Protein AF-A0A352Z160-F1 (afdb_monomer_lite)

pLDDT: mean 92.6, std 8.87, range [41.53, 98.62]

Foldseek 3Di:
DPLPAAFEEEEAEDDPVPVVSLVVVLVVLVVLVPDDPSHRHQYEYAHAPVCVVSVVPRDDDRYDYDDDDADDPVVQLVVCVVVVHRSRCPCVLVVDPHQEYPADQAQSHADDHNYAHEHEDEAPVCVVCVVVDDPVVNVVVVVRVVRCQVHHQAYHYPDPVRVVVCVVPHDHDPSHD

Secondary structure (DSSP, 8-state):
------EEEEEE---TT-HHHHHHHHHHHHHHTTS-TTTPPEEEEEE-GGGHHHHTT---TTEEEEE--PPPHHHHHHHHHHHSS-TTTHHHHHHS--SEEE-----SS----SSEEEEEE---HHHH-GGGS-HHHHHHHHHHHHHHHHH-SEEEESSHHHHHHHHHHS---GGG-

Structure (mmCIF, N/CA/C/O backbone):
data_AF-A0A352Z160-F1
#
_entry.id   AF-A0A352Z160-F1
#
loop_
_atom_site.group_PDB
_atom_site.id
_atom_site.type_symbol
_atom_site.label_atom_id
_atom_site.label_alt_id
_atom_site.label_comp_id
_atom_site.label_asym_id
_atom_site.label_entity_id
_atom_site.label_seq_id
_atom_site.pdbx_PDB_ins_code
_atom_site.Cartn_x
_atom_site.Cartn_y
_atom_site.Cartn_z
_atom_site.occupancy
_atom_site.B_iso_or_equiv
_atom_site.auth_seq_id
_atom_site.auth_comp_id
_atom_site.auth_asym_id
_atom_site.auth_atom_id
_atom_site.pdbx_PDB_model_num
ATOM 1 N N . MET A 1 1 ? -25.575 3.003 20.303 1.00 41.53 1 MET A N 1
ATOM 2 C CA . MET A 1 1 ? -24.963 1.662 20.280 1.00 41.53 1 MET A CA 1
ATOM 3 C C . MET A 1 1 ? -23.610 1.843 19.632 1.00 41.53 1 MET A C 1
ATOM 5 O O . MET A 1 1 ? -23.590 2.302 18.499 1.00 41.53 1 MET A O 1
ATOM 9 N N . ASP A 1 2 ? -22.518 1.595 20.355 1.00 49.34 2 ASP A N 1
ATOM 10 C CA . ASP A 1 2 ? -21.190 1.516 19.737 1.00 49.34 2 ASP A CA 1
ATOM 11 C C . ASP A 1 2 ? -21.197 0.289 18.825 1.00 49.34 2 ASP A C 1
ATOM 13 O O . ASP A 1 2 ? -21.067 -0.850 19.272 1.00 49.34 2 ASP A O 1
ATOM 17 N N . THR A 1 3 ? -21.464 0.502 17.541 1.00 60.06 3 THR A N 1
ATOM 18 C CA . THR A 1 3 ? -21.206 -0.509 16.521 1.00 60.06 3 THR A CA 1
ATOM 19 C C . THR A 1 3 ? -19.697 -0.688 16.472 1.00 60.06 3 THR A C 1
ATOM 21 O O . THR A 1 3 ? -18.994 0.252 16.108 1.00 60.06 3 THR A O 1
ATOM 24 N N . ASN A 1 4 ? -19.192 -1.857 16.871 1.00 81.50 4 ASN A N 1
ATOM 25 C CA . ASN A 1 4 ? -17.771 -2.197 16.790 1.00 81.50 4 ASN A CA 1
ATOM 26 C C . ASN A 1 4 ? -17.374 -2.375 15.310 1.00 81.50 4 ASN A C 1
ATOM 28 O O . ASN A 1 4 ? -17.285 -3.495 14.811 1.00 81.50 4 ASN A O 1
ATOM 32 N N . ARG A 1 5 ? -17.257 -1.255 14.587 1.00 91.62 5 ARG A N 1
ATOM 33 C CA . ARG A 1 5 ? -16.947 -1.189 13.155 1.00 91.62 5 ARG A CA 1
ATOM 34 C C . ARG A 1 5 ? -15.493 -1.563 12.919 1.00 91.62 5 ARG A C 1
ATOM 36 O O . ARG A 1 5 ? -14.618 -1.179 13.690 1.00 91.62 5 ARG A O 1
ATOM 43 N N . LEU A 1 6 ? -15.238 -2.243 11.804 1.00 95.75 6 LEU A N 1
ATOM 44 C CA . LEU A 1 6 ? -13.881 -2.498 11.335 1.00 95.75 6 LEU A CA 1
ATOM 45 C C . LEU A 1 6 ? -13.157 -1.164 11.086 1.00 95.75 6 LEU A C 1
ATOM 47 O O . LEU A 1 6 ? -13.639 -0.337 10.312 1.00 95.75 6 LEU A O 1
ATOM 51 N N . LYS A 1 7 ? -11.978 -0.982 11.681 1.00 97.50 7 LYS A N 1
ATOM 52 C CA . LYS A 1 7 ? -11.107 0.184 11.490 1.00 97.50 7 LYS A CA 1
ATOM 53 C C . LYS A 1 7 ? -10.030 -0.124 10.462 1.00 97.50 7 LYS A C 1
ATOM 55 O O . LYS A 1 7 ? -9.062 -0.840 10.733 1.00 97.50 7 LYS A O 1
ATOM 60 N N . LEU A 1 8 ? -10.194 0.434 9.269 1.00 98.06 8 LEU A N 1
ATOM 61 C CA . LEU A 1 8 ? -9.328 0.212 8.121 1.00 98.06 8 LEU A CA 1
ATOM 62 C C . LEU A 1 8 ? -8.410 1.416 7.883 1.00 98.06 8 LEU A C 1
ATOM 64 O O . LEU A 1 8 ? -8.846 2.500 7.498 1.00 98.06 8 LEU A O 1
ATOM 68 N N . GLY A 1 9 ? -7.107 1.204 8.040 1.00 98.38 9 GLY A N 1
ATOM 69 C CA . GLY A 1 9 ? -6.098 2.138 7.561 1.00 98.38 9 GLY A CA 1
ATOM 70 C C . GLY A 1 9 ? -5.861 1.951 6.067 1.00 98.38 9 GLY A C 1
ATOM 71 O O . GLY A 1 9 ? -5.590 0.832 5.620 1.00 98.38 9 GLY A O 1
ATOM 72 N N . ILE A 1 10 ? -5.901 3.040 5.298 1.00 98.44 10 ILE A N 1
ATOM 73 C CA . ILE A 1 10 ? -5.567 3.029 3.875 1.00 98.44 10 ILE A CA 1
ATOM 74 C C . ILE A 1 10 ? -4.290 3.824 3.607 1.00 98.44 10 ILE A C 1
ATOM 76 O O . ILE A 1 10 ? -4.232 5.019 3.881 1.00 98.44 10 ILE A O 1
ATOM 80 N N . ILE A 1 11 ? -3.265 3.181 3.041 1.00 98.12 11 ILE A N 1
ATOM 81 C CA . ILE A 1 11 ? -2.033 3.857 2.613 1.00 98.12 11 ILE A CA 1
ATOM 82 C C . ILE A 1 11 ? -2.221 4.402 1.201 1.00 98.12 11 ILE A C 1
ATOM 84 O O . ILE A 1 11 ? -2.373 3.663 0.230 1.00 98.12 11 ILE A O 1
ATOM 88 N N . PHE A 1 12 ? -2.131 5.719 1.077 1.00 97.50 12 PHE A N 1
ATOM 89 C CA . PHE A 1 12 ? -2.230 6.443 -0.176 1.00 97.50 12 PHE A CA 1
ATOM 90 C C . PHE A 1 12 ? -0.899 7.127 -0.493 1.00 97.50 12 PHE A C 1
ATOM 92 O O . PHE A 1 12 ? -0.756 8.347 -0.440 1.00 97.50 12 PHE A O 1
ATOM 99 N N . ASN A 1 13 ? 0.102 6.298 -0.807 1.00 95.69 13 ASN A N 1
ATOM 100 C CA . ASN A 1 13 ? 1.475 6.707 -1.123 1.00 95.69 13 ASN A CA 1
ATOM 101 C C . ASN A 1 13 ? 1.897 6.245 -2.529 1.00 95.69 13 ASN A C 1
ATOM 103 O O . ASN A 1 13 ? 2.832 5.461 -2.711 1.00 95.69 13 ASN A O 1
ATOM 107 N N . PHE A 1 14 ? 1.187 6.727 -3.545 1.00 93.50 14 PHE A N 1
ATOM 108 C CA . PHE A 1 14 ? 1.469 6.419 -4.948 1.00 93.50 14 PHE A CA 1
ATOM 109 C C . PHE A 1 14 ? 2.264 7.532 -5.628 1.00 93.50 14 PHE A C 1
ATOM 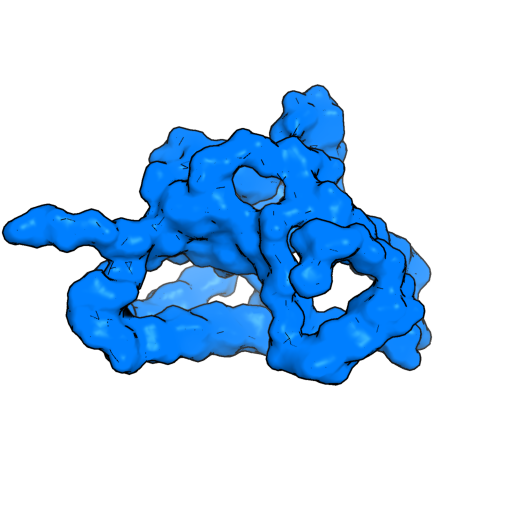111 O O . PHE A 1 14 ? 2.233 8.691 -5.222 1.00 93.50 14 PHE A O 1
ATOM 118 N N . ASN A 1 15 ? 2.990 7.204 -6.698 1.00 90.38 15 ASN A N 1
ATOM 119 C CA . ASN A 1 15 ? 3.522 8.246 -7.575 1.00 90.38 15 ASN A CA 1
ATOM 120 C C . ASN A 1 15 ? 2.334 8.937 -8.283 1.00 90.38 15 ASN A C 1
ATOM 122 O O . ASN A 1 15 ? 1.519 8.210 -8.851 1.00 90.38 15 ASN A O 1
ATOM 126 N N . PRO A 1 16 ? 2.226 10.281 -8.322 1.00 89.44 16 PRO A N 1
ATOM 127 C CA . PRO A 1 16 ? 1.068 10.959 -8.901 1.00 89.44 16 PRO A CA 1
ATOM 128 C C . PRO A 1 16 ? 0.932 10.744 -10.410 1.00 89.44 16 PRO A C 1
ATOM 130 O O . PRO A 1 16 ? -0.151 10.906 -10.959 1.00 89.44 16 PRO A O 1
ATOM 133 N N . SER A 1 17 ? 2.021 10.360 -11.085 1.00 91.69 17 SER A N 1
ATOM 134 C CA . SER A 1 17 ? 1.990 9.957 -12.496 1.00 91.69 17 SER A CA 1
ATOM 135 C C . SER A 1 17 ? 1.417 8.552 -12.708 1.00 91.69 17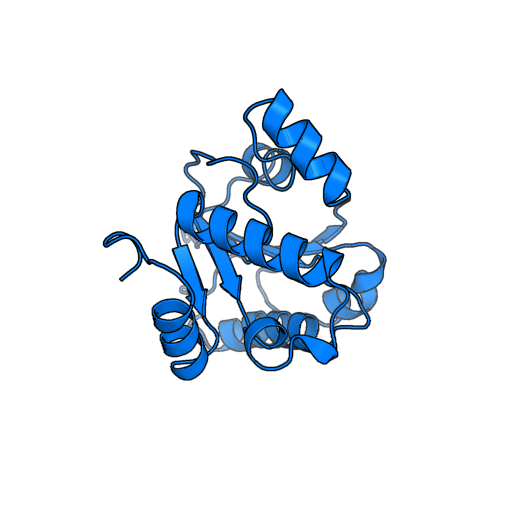 SER A C 1
ATOM 137 O O . SER A 1 17 ? 0.977 8.225 -13.809 1.00 91.69 17 SER A O 1
ATOM 139 N N . TRP A 1 18 ? 1.379 7.711 -11.668 1.00 92.12 18 TRP A N 1
ATOM 140 C CA . TRP A 1 18 ? 0.779 6.383 -11.739 1.00 92.12 18 TRP A CA 1
ATOM 141 C C . TRP A 1 18 ? -0.701 6.430 -11.346 1.00 92.12 18 TRP A C 1
ATOM 143 O O . TRP A 1 18 ? -1.107 6.019 -10.258 1.00 92.12 18 TRP A O 1
ATOM 153 N N . MET A 1 19 ? -1.523 6.910 -12.282 1.00 94.25 19 MET A N 1
ATOM 154 C CA . MET A 1 19 ? -2.971 7.054 -12.094 1.00 94.25 19 MET A CA 1
ATOM 155 C C . MET A 1 19 ? -3.691 5.736 -11.790 1.00 94.25 19 MET A C 1
ATOM 157 O O . MET A 1 19 ? -4.717 5.758 -11.121 1.00 94.25 19 MET A O 1
ATOM 161 N N . GLY A 1 20 ? -3.153 4.590 -12.222 1.00 92.88 20 GLY A N 1
ATOM 162 C CA . GLY A 1 20 ? -3.752 3.279 -11.951 1.00 92.88 20 GLY A CA 1
ATOM 163 C C . GLY A 1 20 ? -3.893 2.981 -10.454 1.00 92.88 20 GLY A C 1
ATOM 164 O O . GLY A 1 20 ? -4.966 2.580 -10.014 1.00 92.88 20 GLY A O 1
ATOM 165 N N . GLY A 1 21 ? -2.848 3.242 -9.659 1.00 93.81 21 GLY A N 1
ATOM 166 C CA . GLY A 1 21 ? -2.900 3.071 -8.201 1.00 93.81 21 GLY A CA 1
ATOM 167 C C . GLY A 1 21 ? -3.837 4.071 -7.522 1.00 93.81 21 GLY A C 1
ATOM 168 O O . GLY A 1 21 ? -4.586 3.709 -6.617 1.00 93.81 21 GLY A O 1
ATOM 169 N N . ILE A 1 22 ? -3.854 5.313 -8.015 1.00 96.44 22 ILE A N 1
ATOM 170 C CA . ILE A 1 22 ? -4.739 6.370 -7.511 1.00 96.44 22 ILE A CA 1
ATOM 171 C C . ILE A 1 22 ? -6.206 5.991 -7.710 1.00 96.44 22 ILE A C 1
ATOM 173 O O . ILE A 1 22 ? -6.973 5.946 -6.751 1.00 96.44 22 ILE A O 1
ATOM 177 N N . ILE A 1 23 ? -6.584 5.677 -8.949 1.00 96.06 23 ILE A N 1
ATOM 178 C CA . ILE A 1 23 ? -7.958 5.328 -9.319 1.00 96.06 23 ILE A CA 1
ATOM 179 C C . ILE A 1 23 ? -8.406 4.063 -8.586 1.00 96.06 23 ILE A C 1
ATOM 181 O O . ILE A 1 23 ? -9.553 3.992 -8.153 1.00 96.06 23 ILE A O 1
ATOM 185 N N . TYR A 1 24 ? -7.505 3.094 -8.399 1.00 95.88 24 TYR A N 1
ATOM 186 C CA . TYR A 1 24 ? -7.799 1.881 -7.645 1.00 95.88 24 TYR A CA 1
ATOM 187 C C . TYR A 1 24 ? -8.267 2.186 -6.215 1.00 95.88 24 TYR A C 1
ATOM 189 O O . TYR A 1 24 ? -9.331 1.716 -5.820 1.00 95.88 24 TYR A O 1
ATOM 197 N N . ILE A 1 25 ? -7.536 3.017 -5.463 1.00 97.00 25 ILE A N 1
ATOM 198 C CA . ILE A 1 25 ? -7.929 3.379 -4.091 1.00 97.00 25 ILE A CA 1
ATOM 199 C C . ILE A 1 25 ? -9.215 4.206 -4.062 1.00 97.00 25 ILE A C 1
ATOM 201 O O . ILE A 1 25 ? -10.088 3.940 -3.237 1.00 97.00 25 ILE A O 1
ATOM 205 N N . LEU A 1 26 ? -9.374 5.166 -4.976 1.00 97.31 26 LEU A N 1
ATOM 206 C CA . LEU A 1 26 ? -10.603 5.963 -5.046 1.00 97.31 26 LEU A CA 1
ATOM 207 C C . LEU A 1 26 ? -11.830 5.078 -5.309 1.00 97.31 26 LEU A C 1
ATOM 209 O O . LEU A 1 26 ? -12.858 5.234 -4.652 1.00 97.31 26 LEU A O 1
ATOM 213 N N . ASN A 1 27 ? -11.720 4.124 -6.234 1.00 96.88 27 ASN A N 1
ATOM 214 C CA . ASN A 1 27 ? -12.805 3.200 -6.550 1.00 96.88 27 ASN A CA 1
ATOM 215 C C . ASN A 1 27 ? -13.042 2.173 -5.442 1.00 96.88 27 ASN A C 1
ATOM 217 O O . ASN A 1 27 ? -14.195 1.827 -5.195 1.00 96.88 27 ASN A O 1
ATOM 221 N N . LEU A 1 28 ? -11.993 1.720 -4.751 1.00 96.50 28 LEU A N 1
ATOM 222 C CA . LEU A 1 28 ? -12.123 0.854 -3.581 1.00 96.50 28 LEU A CA 1
ATOM 223 C C . LEU A 1 28 ? -12.996 1.526 -2.520 1.00 96.50 28 LEU A C 1
ATOM 225 O O . LEU A 1 28 ? -14.014 0.965 -2.131 1.00 96.50 28 LEU A O 1
ATOM 229 N N . ILE A 1 29 ? -12.647 2.750 -2.117 1.00 97.50 29 ILE A N 1
ATOM 230 C CA . ILE A 1 29 ? -13.395 3.484 -1.088 1.00 97.50 29 ILE A CA 1
ATOM 231 C C . ILE A 1 29 ? -14.820 3.786 -1.563 1.00 97.50 29 ILE A C 1
ATOM 233 O O . ILE A 1 29 ? -15.772 3.611 -0.809 1.00 97.50 29 ILE A O 1
ATOM 237 N N . ARG A 1 30 ? -14.998 4.164 -2.835 1.00 96.88 30 ARG A N 1
ATOM 238 C CA . ARG A 1 30 ? -16.335 4.351 -3.420 1.00 96.88 30 ARG A CA 1
ATOM 239 C C . ARG A 1 30 ? -17.177 3.081 -3.381 1.00 96.88 30 ARG A C 1
ATOM 241 O O . ARG A 1 30 ? -18.373 3.177 -3.141 1.00 96.88 30 ARG A O 1
ATOM 248 N N . THR A 1 31 ? -16.574 1.917 -3.607 1.00 96.62 31 THR A N 1
ATOM 249 C CA . THR A 1 31 ? -17.298 0.640 -3.602 1.00 96.62 31 THR A CA 1
ATOM 250 C C . THR A 1 31 ? -17.788 0.285 -2.198 1.00 96.62 31 THR A C 1
ATOM 252 O O . THR A 1 31 ? -18.864 -0.284 -2.055 1.00 96.62 31 THR A O 1
ATOM 255 N N . LEU A 1 32 ? -17.070 0.702 -1.150 1.00 96.56 32 LEU A N 1
ATOM 256 C CA . LEU A 1 32 ? -17.509 0.509 0.236 1.00 96.56 32 LEU A CA 1
ATOM 257 C C . LEU A 1 32 ? -18.801 1.277 0.572 1.00 96.56 32 LEU A C 1
ATOM 259 O O . LEU A 1 32 ? -19.484 0.904 1.518 1.00 96.56 32 LEU A O 1
ATOM 263 N N . ASN A 1 33 ? -19.196 2.296 -0.206 1.00 95.38 33 ASN A N 1
ATOM 264 C CA . ASN A 1 33 ? -20.495 2.959 -0.019 1.00 95.38 33 ASN A CA 1
ATOM 265 C C . ASN A 1 33 ? -21.698 2.062 -0.357 1.00 95.38 33 ASN A C 1
ATOM 267 O O . ASN A 1 33 ? -22.808 2.408 0.042 1.00 95.38 33 ASN A O 1
ATOM 271 N N . PHE A 1 34 ? -21.500 0.956 -1.086 1.00 96.31 34 PHE A N 1
ATOM 272 C CA . PHE A 1 34 ? -22.567 -0.003 -1.398 1.00 96.31 34 PHE A CA 1
ATOM 273 C C . PHE A 1 34 ? -22.842 -0.999 -0.268 1.00 96.31 34 PHE A C 1
ATOM 275 O O . PHE A 1 34 ? -23.808 -1.747 -0.372 1.00 96.31 34 PHE A O 1
AT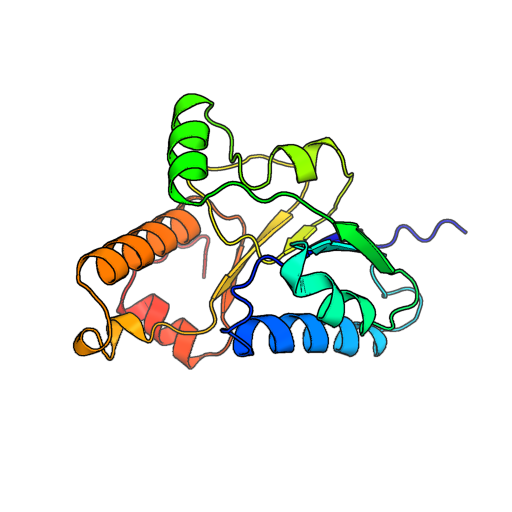OM 282 N N . LEU A 1 35 ? -22.000 -1.034 0.768 1.00 96.00 35 LEU A N 1
ATOM 283 C CA . LEU A 1 35 ? -22.254 -1.840 1.958 1.00 96.00 35 LEU A CA 1
ATOM 284 C C . LEU A 1 35 ? -23.408 -1.247 2.767 1.00 96.00 35 LEU A C 1
ATOM 286 O O . LEU A 1 35 ? -23.612 -0.025 2.764 1.00 96.00 35 LEU A O 1
ATOM 290 N N . ASP A 1 36 ? -24.111 -2.109 3.497 1.00 94.94 36 ASP A N 1
ATOM 291 C CA . ASP A 1 36 ? -25.096 -1.668 4.474 1.00 94.94 36 ASP A CA 1
ATOM 292 C C . ASP A 1 36 ? -24.421 -0.826 5.568 1.00 94.94 36 ASP A C 1
ATOM 294 O O . ASP A 1 36 ? -23.211 -0.900 5.814 1.00 94.94 36 ASP A O 1
ATOM 298 N N . GLU A 1 37 ? -25.192 0.069 6.188 1.00 93.81 37 GLU A N 1
ATOM 299 C CA . GLU A 1 37 ? -24.633 1.088 7.076 1.00 93.81 37 GLU A CA 1
ATOM 300 C C . GLU A 1 37 ? -23.886 0.490 8.269 1.00 93.81 37 GLU A C 1
ATOM 302 O O . GLU A 1 37 ? -22.940 1.106 8.733 1.00 93.81 37 GLU A O 1
ATOM 307 N N . ASP A 1 38 ? -24.259 -0.685 8.757 1.00 92.12 38 ASP A N 1
ATOM 308 C CA . ASP A 1 38 ? -23.602 -1.419 9.841 1.00 92.12 38 ASP A CA 1
ATOM 309 C C . ASP A 1 38 ? -22.345 -2.191 9.400 1.00 92.12 38 ASP A C 1
ATOM 311 O O . ASP A 1 38 ? -21.460 -2.426 10.225 1.00 92.12 38 ASP A O 1
ATOM 315 N N . GLU A 1 39 ? -22.207 -2.500 8.109 1.00 94.00 39 GLU A N 1
ATOM 316 C CA . GLU A 1 39 ? -21.034 -3.180 7.536 1.00 94.00 39 GLU A CA 1
ATOM 317 C C . GLU A 1 39 ? -19.930 -2.212 7.081 1.00 94.00 39 GLU A C 1
ATOM 319 O O . GLU A 1 39 ? -18.777 -2.608 6.882 1.00 94.00 39 GLU A O 1
ATOM 324 N N . LYS A 1 40 ? -20.257 -0.925 6.920 1.00 96.31 40 LYS A N 1
ATOM 325 C CA . LYS A 1 40 ? -19.303 0.110 6.505 1.00 96.31 40 LYS A CA 1
ATOM 326 C C . LYS A 1 40 ? -18.146 0.268 7.507 1.00 96.31 40 LYS A C 1
ATOM 328 O O . LYS A 1 40 ? -18.389 0.655 8.657 1.00 96.31 40 LYS A O 1
ATOM 333 N N . PRO A 1 41 ? -16.880 0.055 7.091 1.00 97.19 41 PRO A N 1
ATOM 334 C CA . PRO A 1 41 ? -15.731 0.278 7.962 1.00 97.19 41 PRO A CA 1
ATOM 335 C C . PRO A 1 41 ? -15.500 1.766 8.243 1.00 97.19 41 PRO A C 1
ATOM 337 O O . PRO A 1 41 ? -15.833 2.625 7.425 1.00 97.19 41 PRO A O 1
ATOM 340 N N . GLU A 1 42 ? -14.848 2.067 9.361 1.00 97.81 42 GLU A N 1
ATOM 341 C CA . GLU A 1 42 ? -14.196 3.359 9.578 1.00 97.81 42 GLU A CA 1
ATOM 342 C C . GLU A 1 42 ? -12.885 3.393 8.789 1.00 97.81 42 GLU A C 1
ATOM 344 O O . GLU A 1 42 ? -12.077 2.466 8.872 1.00 97.81 42 GLU A O 1
ATOM 349 N N . ILE A 1 43 ? -12.658 4.452 8.014 1.00 98.25 43 ILE A N 1
ATOM 350 C CA . ILE A 1 43 ? -11.496 4.578 7.134 1.00 98.25 43 ILE A CA 1
ATOM 351 C C . ILE A 1 43 ? -10.595 5.706 7.623 1.00 98.25 43 ILE A C 1
ATOM 353 O O . ILE A 1 43 ? -11.014 6.862 7.686 1.00 98.25 43 ILE A O 1
ATOM 357 N N . VAL A 1 44 ? -9.323 5.385 7.867 1.00 98.50 44 VAL A N 1
ATOM 358 C CA . VAL A 1 44 ? -8.254 6.373 8.067 1.00 98.50 44 VAL A CA 1
ATOM 359 C C . VAL A 1 44 ? -7.307 6.319 6.872 1.00 98.50 44 VAL A C 1
ATOM 361 O O . VAL A 1 44 ? -6.545 5.368 6.710 1.00 98.50 44 VAL A O 1
ATOM 364 N N . LEU A 1 45 ? -7.353 7.331 6.011 1.00 98.62 45 LEU A N 1
ATOM 365 C CA . LEU A 1 45 ? -6.499 7.446 4.834 1.00 98.62 45 LEU A CA 1
ATOM 366 C C . LEU A 1 45 ? -5.220 8.212 5.170 1.00 98.62 45 LEU A C 1
ATOM 368 O O . LEU A 1 45 ? -5.254 9.423 5.371 1.00 98.62 45 LEU A O 1
ATOM 372 N N . PHE A 1 46 ? -4.084 7.527 5.138 1.00 98.56 46 PHE A N 1
ATOM 373 C CA . PHE A 1 46 ? -2.759 8.130 5.251 1.00 98.56 46 PHE A CA 1
ATOM 374 C C . PHE A 1 46 ? -2.280 8.532 3.860 1.00 98.56 46 PHE A C 1
ATOM 376 O O . PHE A 1 46 ? -1.962 7.662 3.047 1.00 98.56 46 PHE A O 1
ATOM 383 N N . TYR A 1 47 ? -2.234 9.827 3.558 1.00 98.19 47 TYR A N 1
ATOM 384 C CA . TYR A 1 47 ? -1.917 10.314 2.215 1.00 98.19 47 TYR A CA 1
ATOM 385 C C . TYR A 1 47 ? -0.633 11.139 2.175 1.00 98.19 47 TYR A C 1
ATOM 387 O O . TYR A 1 47 ? -0.317 11.876 3.103 1.00 98.19 47 TYR A O 1
ATOM 395 N N . ARG A 1 48 ? 0.111 11.042 1.068 1.00 96.81 48 ARG A N 1
ATOM 396 C CA . ARG A 1 48 ? 1.252 11.934 0.818 1.00 96.81 48 ARG A CA 1
ATOM 397 C C . ARG A 1 48 ? 0.750 13.302 0.350 1.00 96.81 48 ARG A C 1
ATOM 399 O O . ARG A 1 48 ? -0.172 13.353 -0.458 1.00 96.81 48 ARG A O 1
ATOM 406 N N . ALA A 1 49 ? 1.370 14.394 0.798 1.00 97.19 49 ALA A N 1
ATOM 407 C CA . ALA A 1 49 ? 0.913 15.771 0.554 1.00 97.19 49 ALA A CA 1
ATOM 408 C C . ALA A 1 49 ? 0.538 16.092 -0.915 1.00 97.19 49 ALA A C 1
ATOM 410 O O . ALA A 1 49 ? -0.483 16.722 -1.188 1.00 97.19 49 ALA A O 1
ATOM 411 N N . ASP A 1 50 ? 1.308 15.603 -1.891 1.00 96.38 50 ASP A N 1
ATOM 412 C CA . ASP A 1 50 ? 1.065 15.806 -3.331 1.00 96.38 50 ASP A CA 1
ATOM 413 C C . ASP A 1 50 ? -0.167 15.059 -3.886 1.00 96.38 50 ASP A C 1
ATOM 415 O O . ASP A 1 50 ? -0.609 15.319 -5.010 1.00 96.38 50 ASP A O 1
ATOM 419 N N . LEU A 1 51 ? -0.751 14.154 -3.100 1.00 96.94 51 LEU A N 1
ATOM 420 C CA . LEU A 1 51 ? -1.984 13.431 -3.402 1.00 96.94 51 LEU A CA 1
ATOM 421 C C . LEU A 1 51 ? -3.221 14.040 -2.732 1.00 96.94 51 LEU A C 1
ATOM 423 O O . LEU A 1 51 ? -4.324 13.539 -2.960 1.00 96.94 51 LEU A O 1
ATOM 427 N N . LYS A 1 52 ? -3.078 15.142 -1.978 1.00 97.06 52 LYS A N 1
ATOM 428 C CA . LYS A 1 52 ? -4.189 15.795 -1.265 1.00 97.06 52 LYS A CA 1
ATOM 429 C C . LYS A 1 52 ? -5.398 16.055 -2.168 1.00 97.06 52 LYS A C 1
ATOM 431 O O . LYS A 1 52 ? -6.516 15.702 -1.819 1.00 97.06 52 LYS A O 1
ATOM 436 N N . LYS A 1 53 ? -5.167 16.561 -3.385 1.00 96.69 53 LYS A N 1
ATOM 437 C CA . LYS A 1 53 ? -6.233 16.839 -4.367 1.00 96.69 53 LYS A CA 1
ATOM 438 C C . LYS A 1 53 ? -7.093 15.621 -4.725 1.00 96.69 53 LYS A C 1
ATOM 440 O O . LYS A 1 53 ? -8.206 15.795 -5.203 1.00 96.69 53 LYS A O 1
ATOM 445 N N . PHE A 1 54 ? -6.561 14.407 -4.586 1.00 96.81 54 PHE A N 1
ATOM 446 C CA . PHE A 1 54 ? -7.301 13.166 -4.814 1.00 96.81 54 PHE A CA 1
ATOM 447 C C . PHE A 1 54 ? -7.976 12.685 -3.530 1.00 96.81 54 PHE A C 1
ATOM 449 O O . PHE A 1 54 ? -9.104 12.210 -3.595 1.00 96.81 54 PHE A O 1
ATOM 456 N N . ALA A 1 55 ? -7.320 12.847 -2.377 1.00 96.44 55 ALA A N 1
ATOM 457 C CA . ALA A 1 55 ? -7.916 12.550 -1.076 1.00 96.44 55 ALA A CA 1
ATOM 458 C C . ALA A 1 55 ? -9.177 13.400 -0.825 1.00 96.44 55 ALA A C 1
ATOM 460 O O . ALA A 1 55 ? -10.196 12.865 -0.404 1.00 96.44 55 ALA A O 1
ATOM 461 N N . ASP A 1 56 ? -9.145 14.683 -1.198 1.00 96.44 56 ASP A N 1
ATOM 462 C CA . ASP A 1 56 ? -10.274 15.617 -1.069 1.00 96.44 56 ASP A CA 1
ATOM 463 C C . ASP A 1 56 ? -11.497 15.233 -1.937 1.00 96.44 56 ASP A C 1
ATOM 465 O O . ASP A 1 56 ? -12.591 15.748 -1.727 1.00 96.44 56 ASP A O 1
ATOM 469 N N . GLN A 1 57 ? -11.342 14.337 -2.923 1.00 94.88 57 GLN A N 1
ATOM 470 C CA . GLN A 1 57 ? -12.446 13.865 -3.778 1.00 94.88 57 GLN A CA 1
ATOM 471 C C . GLN A 1 57 ? -13.221 12.691 -3.167 1.00 94.88 57 GLN A C 1
ATOM 473 O O . GLN A 1 57 ? -14.212 12.232 -3.746 1.00 94.88 57 GLN A O 1
ATOM 478 N N . ILE A 1 58 ? -12.747 12.149 -2.045 1.00 96.50 58 ILE A N 1
ATOM 479 C CA . ILE A 1 58 ? -13.370 11.002 -1.396 1.00 96.50 58 ILE A CA 1
ATOM 480 C C . ILE A 1 58 ? -14.596 11.480 -0.624 1.00 96.50 58 ILE A C 1
ATOM 482 O O . ILE A 1 58 ? -14.504 12.320 0.264 1.00 96.50 58 ILE A O 1
ATOM 486 N N . ASN A 1 59 ? -15.746 10.898 -0.958 1.00 95.69 59 ASN A N 1
ATOM 487 C CA . ASN A 1 59 ? -16.997 11.101 -0.244 1.00 95.69 59 ASN A CA 1
ATOM 488 C C . ASN A 1 59 ? -17.443 9.766 0.365 1.00 95.69 59 ASN A C 1
ATOM 490 O O . ASN A 1 59 ? -17.900 8.873 -0.356 1.00 95.69 59 ASN A O 1
ATOM 494 N N . TYR A 1 60 ? -17.242 9.619 1.674 1.00 97.38 60 TYR A N 1
ATOM 495 C CA . TYR A 1 60 ? -17.569 8.415 2.434 1.00 97.38 60 TYR A CA 1
ATOM 496 C C . TYR A 1 60 ? -17.921 8.793 3.893 1.00 97.38 60 TYR A C 1
ATOM 498 O O . TYR A 1 60 ? -17.180 9.583 4.479 1.00 97.38 60 TYR A O 1
ATOM 506 N N . PRO A 1 61 ? -19.013 8.267 4.491 1.00 93.31 61 PRO A N 1
ATOM 507 C CA . PRO A 1 61 ? -19.533 8.734 5.788 1.00 93.31 61 PRO A CA 1
ATOM 508 C C . PRO A 1 61 ? -18.570 8.618 6.981 1.00 93.31 61 PRO A C 1
ATOM 510 O O . PRO A 1 61 ? -18.565 9.497 7.836 1.00 93.31 61 PRO A O 1
ATOM 513 N N . HIS A 1 62 ? -17.729 7.577 7.021 1.00 95.69 62 HIS A N 1
ATOM 514 C CA . HIS A 1 62 ? -16.812 7.296 8.141 1.00 95.69 62 HIS A CA 1
ATOM 515 C C . HIS A 1 62 ? -15.352 7.460 7.719 1.00 95.69 62 HIS A C 1
ATOM 517 O O . HIS A 1 62 ? -14.547 6.539 7.841 1.00 95.69 62 HIS A O 1
ATOM 523 N N . PHE A 1 63 ? -15.025 8.605 7.120 1.00 97.56 63 PHE A N 1
ATOM 524 C CA . PHE A 1 63 ? -13.726 8.861 6.502 1.00 97.56 63 PHE A CA 1
ATOM 525 C C . PHE A 1 63 ? -12.929 9.931 7.245 1.00 97.56 63 PHE A C 1
ATOM 527 O O . PHE A 1 63 ? -13.400 11.045 7.456 1.00 97.56 63 PHE A O 1
ATOM 534 N N . THR A 1 64 ? -11.680 9.610 7.569 1.00 97.88 64 THR A N 1
ATOM 535 C CA . THR A 1 64 ? -10.679 10.561 8.057 1.00 97.88 64 THR A CA 1
ATOM 536 C C . THR A 1 64 ? -9.475 10.546 7.126 1.00 97.88 64 THR A C 1
ATOM 538 O O . THR A 1 64 ? -8.931 9.484 6.834 1.00 97.88 64 THR A O 1
ATOM 541 N N . ALA A 1 65 ? -9.024 11.718 6.683 1.00 98.06 65 ALA A N 1
ATOM 542 C CA . ALA A 1 65 ? -7.787 11.865 5.922 1.00 98.06 65 ALA A CA 1
ATOM 543 C C . ALA A 1 65 ? -6.686 12.455 6.809 1.00 98.06 65 ALA A C 1
ATOM 545 O O . ALA A 1 65 ? -6.885 13.480 7.458 1.00 98.06 65 ALA A O 1
ATOM 546 N N . VAL A 1 66 ? -5.518 11.819 6.808 1.00 98.31 66 VAL A N 1
ATOM 547 C CA . VAL A 1 66 ? -4.335 12.226 7.568 1.00 98.31 66 VAL A CA 1
ATOM 548 C C . VAL A 1 66 ? -3.175 12.394 6.599 1.00 98.31 66 VAL A C 1
ATOM 550 O O . VAL A 1 66 ? -2.761 11.438 5.938 1.00 98.31 66 VAL A O 1
ATOM 553 N N . GLU A 1 67 ? -2.636 13.609 6.512 1.00 98.12 67 GLU A N 1
ATOM 554 C CA . GLU A 1 67 ? -1.388 13.824 5.787 1.00 98.12 67 GLU A CA 1
ATOM 555 C C . GLU A 1 67 ? -0.260 13.087 6.504 1.00 98.12 67 GLU A C 1
ATOM 557 O O . GLU A 1 67 ? -0.092 13.212 7.718 1.00 98.12 67 GLU A O 1
ATOM 562 N N . TRP A 1 68 ? 0.505 12.300 5.758 1.00 97.69 68 TRP A N 1
ATOM 563 C CA . TRP A 1 68 ? 1.517 11.426 6.318 1.00 97.69 68 TRP A CA 1
ATOM 564 C C . TRP A 1 68 ? 2.834 11.531 5.555 1.00 97.69 68 TRP A C 1
ATOM 566 O O . TRP A 1 68 ? 2.881 11.417 4.326 1.00 97.69 68 TRP A O 1
ATOM 576 N N . ASP A 1 69 ? 3.922 11.714 6.304 1.00 95.56 69 ASP A N 1
ATOM 577 C CA . ASP A 1 69 ? 5.277 11.711 5.761 1.00 95.56 69 ASP A CA 1
ATOM 578 C C . ASP A 1 69 ? 5.798 10.273 5.661 1.00 95.56 69 ASP A C 1
ATOM 580 O O . ASP A 1 69 ? 6.151 9.624 6.653 1.00 95.56 69 ASP A O 1
ATOM 584 N N . PHE A 1 70 ? 5.798 9.745 4.439 1.00 94.81 70 PHE A N 1
ATOM 585 C CA . PHE A 1 70 ? 6.253 8.389 4.174 1.00 94.81 70 PHE A CA 1
ATOM 586 C C . PHE A 1 70 ? 7.778 8.337 4.031 1.00 94.81 70 PHE A C 1
ATOM 588 O O . PHE A 1 70 ? 8.351 9.133 3.284 1.00 94.81 70 PHE A O 1
ATOM 595 N N . PRO A 1 71 ? 8.452 7.346 4.644 1.00 92.94 71 PRO A N 1
ATOM 596 C CA . PRO A 1 71 ? 9.887 7.176 4.472 1.00 92.94 71 PRO A CA 1
ATOM 597 C C . PRO A 1 71 ? 10.272 6.998 2.999 1.00 92.94 71 PRO A C 1
ATOM 599 O O . PRO A 1 71 ? 9.621 6.259 2.256 1.00 92.94 71 PRO A O 1
ATOM 602 N N . ASP A 1 72 ? 11.394 7.602 2.597 1.00 92.56 72 ASP A N 1
ATOM 603 C CA . ASP A 1 72 ? 12.053 7.238 1.340 1.00 92.56 72 ASP A CA 1
ATOM 604 C C . ASP A 1 72 ? 12.321 5.727 1.311 1.00 92.56 72 ASP A C 1
ATOM 606 O O . ASP A 1 72 ? 12.729 5.144 2.316 1.00 92.56 72 ASP A O 1
ATOM 610 N N . VAL A 1 73 ? 12.133 5.096 0.151 1.00 90.69 73 VAL A N 1
ATOM 611 C CA . VAL A 1 73 ? 12.226 3.638 0.025 1.00 90.69 73 VAL A CA 1
ATOM 612 C C . VAL A 1 73 ? 13.608 3.134 0.443 1.00 90.69 73 VAL A C 1
ATOM 614 O O . VAL A 1 73 ? 13.702 2.222 1.255 1.00 90.69 73 VAL A O 1
ATOM 617 N N . TYR A 1 74 ? 14.701 3.722 -0.044 1.00 90.06 74 TYR A N 1
ATOM 618 C CA . TYR A 1 74 ? 16.034 3.206 0.285 1.00 90.06 74 TYR A CA 1
ATOM 619 C C . TYR A 1 74 ? 16.360 3.409 1.767 1.00 90.06 74 TYR A C 1
ATOM 621 O O . TYR A 1 74 ? 16.803 2.475 2.440 1.00 90.06 74 TYR A O 1
ATOM 629 N N . ARG A 1 75 ? 16.090 4.610 2.295 1.00 92.69 75 ARG A N 1
ATOM 630 C CA . ARG A 1 75 ? 16.306 4.916 3.719 1.00 92.69 75 ARG A CA 1
ATOM 631 C C . ARG A 1 75 ? 15.428 4.054 4.625 1.00 92.69 75 ARG A C 1
ATOM 633 O O . ARG A 1 75 ? 15.906 3.586 5.655 1.00 92.69 75 ARG A O 1
ATOM 640 N N . GLY A 1 76 ? 14.178 3.823 4.235 1.00 93.69 76 GLY A N 1
ATOM 641 C CA . GLY A 1 76 ? 13.214 3.005 4.961 1.00 93.69 76 GLY A CA 1
ATOM 642 C C . GLY A 1 76 ? 13.650 1.547 5.063 1.00 93.69 76 GLY A C 1
ATOM 643 O O . GLY A 1 76 ? 13.588 0.985 6.153 1.00 93.69 76 GLY A O 1
ATOM 644 N N . TYR A 1 77 ? 14.188 0.949 3.991 1.00 94.44 77 TYR A N 1
ATOM 645 C CA . TYR A 1 77 ? 14.743 -0.415 4.050 1.00 94.44 77 TYR A CA 1
ATOM 646 C C . TYR A 1 77 ? 15.937 -0.504 5.000 1.00 94.44 77 TYR A C 1
ATOM 648 O O . TYR A 1 77 ? 15.957 -1.378 5.864 1.00 94.44 77 TYR A O 1
ATOM 656 N N . ILE A 1 78 ? 16.900 0.418 4.881 1.00 94.62 78 ILE A N 1
ATOM 657 C CA . ILE A 1 78 ? 18.095 0.428 5.738 1.00 94.62 78 ILE A CA 1
ATOM 658 C C . ILE A 1 78 ? 17.691 0.569 7.208 1.00 94.62 78 ILE A C 1
ATOM 660 O O . ILE A 1 78 ? 18.093 -0.245 8.036 1.00 94.62 78 ILE A O 1
ATOM 664 N N . LYS A 1 79 ? 16.852 1.562 7.530 1.00 95.06 79 LYS A N 1
ATOM 665 C CA . LYS A 1 79 ? 16.351 1.763 8.896 1.00 95.06 79 LYS A CA 1
ATOM 666 C C . LYS A 1 79 ? 15.615 0.538 9.416 1.00 95.06 79 LYS A C 1
ATOM 668 O O . LYS A 1 79 ? 15.838 0.158 10.559 1.00 95.06 79 LYS A O 1
ATOM 673 N N . SER A 1 80 ? 14.797 -0.093 8.577 1.00 95.38 80 SER A N 1
ATOM 674 C CA . SER A 1 80 ? 14.017 -1.257 8.989 1.00 95.38 80 SER A CA 1
ATOM 675 C C . SER A 1 80 ? 14.882 -2.467 9.325 1.00 95.38 80 SER A C 1
ATOM 677 O O . SER A 1 80 ? 14.597 -3.198 10.269 1.00 95.38 80 SER A O 1
ATOM 679 N N . TRP A 1 81 ? 15.964 -2.683 8.575 1.00 94.25 81 TRP A N 1
ATOM 680 C CA . TRP A 1 81 ? 16.917 -3.748 8.882 1.00 94.25 81 TRP A CA 1
ATOM 681 C C . TRP A 1 81 ? 17.725 -3.463 10.146 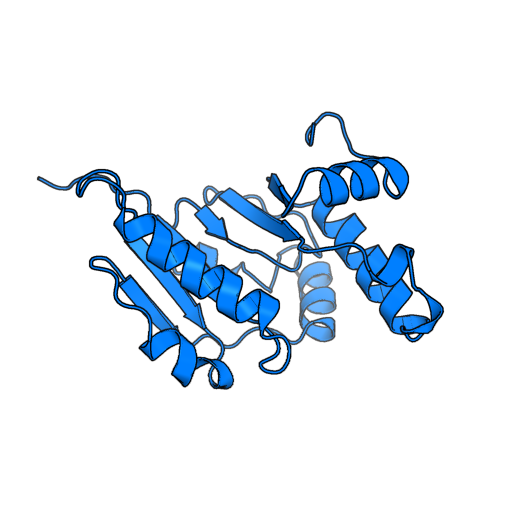1.00 94.25 81 TRP A C 1
ATOM 683 O O . TRP A 1 81 ? 17.969 -4.385 10.915 1.00 94.25 81 TRP A O 1
ATOM 693 N N . LEU A 1 82 ? 18.105 -2.202 10.382 1.00 95.38 82 LEU A N 1
ATOM 694 C CA . LEU A 1 82 ? 18.846 -1.806 11.583 1.00 95.38 82 LEU A CA 1
ATOM 695 C C . LEU A 1 82 ? 17.990 -1.879 12.854 1.00 95.38 82 LEU A C 1
ATOM 697 O O . LEU A 1 82 ? 18.486 -2.288 13.898 1.00 95.38 82 LEU A O 1
ATOM 701 N N . SER A 1 83 ? 16.717 -1.482 12.780 1.00 94.75 83 SER A N 1
ATOM 702 C CA . SER A 1 83 ? 15.809 -1.473 13.933 1.00 94.75 83 SER A CA 1
ATOM 703 C C . SER A 1 83 ? 15.094 -2.806 14.162 1.00 94.75 83 SER A C 1
ATOM 705 O O . SER A 1 83 ? 14.529 -3.020 15.233 1.00 94.75 83 SER A O 1
ATOM 707 N N . GLY A 1 84 ? 15.061 -3.682 13.152 1.00 93.00 84 GLY A N 1
ATOM 708 C CA . GLY A 1 84 ? 14.240 -4.893 13.154 1.00 93.00 84 GLY A CA 1
ATOM 709 C C . GLY A 1 84 ? 12.734 -4.625 13.034 1.00 93.00 84 GLY A C 1
ATOM 710 O O . GLY A 1 84 ? 11.942 -5.557 13.169 1.00 93.00 84 GLY A O 1
ATOM 711 N N . LYS A 1 85 ? 12.323 -3.377 12.772 1.00 93.75 85 LYS A N 1
ATOM 712 C CA . LYS A 1 85 ? 10.922 -2.949 12.635 1.00 93.75 85 LYS A CA 1
ATOM 713 C C . LYS A 1 85 ? 10.644 -2.456 11.224 1.00 93.75 85 LYS A C 1
ATOM 715 O O . LYS A 1 85 ? 11.537 -1.953 10.559 1.00 93.75 85 LYS A O 1
ATOM 720 N N . ASN A 1 86 ? 9.406 -2.563 10.751 1.00 95.19 86 ASN A N 1
ATOM 721 C CA . ASN A 1 86 ? 9.051 -2.037 9.433 1.00 95.19 86 ASN A CA 1
ATOM 722 C C . ASN A 1 86 ? 8.775 -0.527 9.516 1.00 95.19 86 ASN A C 1
ATOM 724 O O . ASN A 1 86 ? 7.650 -0.117 9.795 1.00 95.19 86 ASN A O 1
ATOM 728 N N . GLU A 1 87 ? 9.794 0.290 9.241 1.00 95.25 87 GLU A N 1
ATOM 729 C CA . GLU A 1 87 ? 9.748 1.761 9.338 1.00 95.25 87 GLU A CA 1
ATOM 730 C C . GLU A 1 87 ? 8.617 2.385 8.504 1.00 95.25 87 GLU A C 1
ATOM 732 O O . GLU A 1 87 ? 8.126 3.461 8.836 1.00 95.25 87 GLU A O 1
ATOM 737 N N . PHE A 1 88 ? 8.167 1.713 7.438 1.00 94.81 88 PHE A N 1
ATOM 738 C CA . PHE A 1 88 ? 7.090 2.208 6.578 1.00 94.81 88 PHE A CA 1
ATOM 739 C C . PHE A 1 88 ? 5.724 2.253 7.272 1.00 94.81 88 PHE A C 1
ATOM 741 O O . PHE A 1 88 ? 4.865 3.024 6.849 1.00 94.81 88 PHE A O 1
ATOM 748 N N . ILE A 1 89 ? 5.517 1.433 8.306 1.00 95.69 89 ILE A N 1
ATOM 749 C CA . ILE A 1 89 ? 4.211 1.270 8.960 1.00 95.69 89 ILE A CA 1
ATOM 750 C C . ILE A 1 89 ? 4.269 1.302 10.489 1.00 95.69 89 ILE A C 1
ATOM 752 O O . ILE A 1 89 ? 3.225 1.489 11.099 1.00 95.69 89 ILE A O 1
ATOM 756 N N . ASP A 1 90 ? 5.444 1.145 11.114 1.00 94.81 90 ASP A N 1
ATOM 757 C CA . ASP A 1 90 ? 5.595 1.013 12.575 1.00 94.81 90 ASP A CA 1
ATOM 758 C C . ASP A 1 90 ? 4.914 2.160 13.330 1.00 94.81 90 ASP A C 1
ATOM 760 O O . ASP A 1 90 ? 4.135 1.935 14.251 1.00 94.81 90 ASP A O 1
ATOM 764 N N . LYS A 1 91 ? 5.115 3.400 12.874 1.00 95.50 91 LYS A N 1
ATOM 765 C CA . LYS A 1 91 ? 4.466 4.583 13.457 1.00 95.50 91 LYS A CA 1
ATOM 766 C C . LYS A 1 91 ? 2.949 4.594 13.261 1.00 95.50 91 LYS A C 1
ATOM 768 O O . LYS A 1 91 ? 2.235 4.996 14.168 1.00 95.50 91 LYS A O 1
ATOM 773 N N . ILE A 1 92 ? 2.455 4.135 12.110 1.00 96.88 92 ILE A N 1
ATOM 774 C CA . ILE A 1 92 ? 1.012 4.083 11.828 1.00 96.88 92 ILE A CA 1
ATOM 775 C C . ILE A 1 92 ? 0.341 3.105 12.794 1.00 96.88 92 ILE A C 1
ATOM 777 O O . ILE A 1 92 ? -0.584 3.478 13.504 1.00 96.88 92 ILE A O 1
ATOM 781 N N . ILE A 1 93 ? 0.849 1.875 12.875 1.00 95.56 93 ILE A N 1
ATOM 782 C CA . ILE A 1 93 ? 0.236 0.813 13.689 1.00 95.56 93 ILE A CA 1
ATOM 783 C C . ILE A 1 93 ? 0.421 1.014 15.201 1.00 95.56 93 ILE A C 1
ATOM 785 O O . ILE A 1 93 ? -0.243 0.351 15.988 1.00 95.56 93 ILE A O 1
ATOM 789 N N . THR A 1 94 ? 1.341 1.890 15.618 1.00 94.44 94 THR A N 1
ATOM 790 C CA . THR A 1 94 ? 1.542 2.244 17.035 1.00 94.44 94 THR A CA 1
ATOM 791 C C . THR A 1 94 ? 0.730 3.463 17.459 1.00 94.44 94 THR A C 1
ATOM 793 O O . THR A 1 94 ? 0.331 3.538 18.617 1.00 94.44 94 THR A O 1
ATOM 796 N N . GLN A 1 95 ? 0.480 4.412 16.553 1.00 95.94 95 GLN A N 1
ATOM 797 C CA . GLN A 1 95 ? -0.301 5.620 16.844 1.00 95.94 95 GLN A CA 1
ATOM 798 C C . GLN A 1 95 ? -1.806 5.429 16.632 1.00 95.94 95 GLN A C 1
ATOM 800 O O . GLN A 1 95 ? -2.596 6.137 17.252 1.00 95.94 95 GLN A O 1
ATOM 805 N N . TYR A 1 96 ? -2.203 4.488 15.772 1.00 96.44 96 TYR A N 1
ATOM 806 C CA . TYR A 1 96 ? -3.596 4.254 15.405 1.00 96.44 96 TYR A CA 1
ATOM 807 C C . TYR A 1 96 ? -3.996 2.811 15.705 1.00 96.44 96 TYR A C 1
ATOM 809 O O . TYR A 1 96 ? -3.359 1.865 15.241 1.00 96.44 96 TYR A O 1
ATOM 817 N N . THR A 1 97 ? -5.097 2.642 16.436 1.00 95.12 97 THR A N 1
ATOM 818 C CA . THR A 1 97 ? -5.717 1.331 16.654 1.00 95.12 97 THR A CA 1
ATOM 819 C C . THR A 1 97 ? -6.500 0.934 15.405 1.00 95.12 97 THR A C 1
ATOM 821 O O . THR A 1 97 ? -7.608 1.422 15.184 1.00 95.12 97 THR A O 1
ATOM 824 N N . LEU A 1 98 ? -5.900 0.073 14.582 1.00 96.81 98 LEU A N 1
ATOM 825 C CA . LEU A 1 98 ? -6.447 -0.393 13.306 1.00 96.81 98 LEU A CA 1
ATOM 826 C C . LEU A 1 98 ? -6.591 -1.917 13.304 1.00 96.81 98 LEU A C 1
ATOM 828 O O . LEU A 1 98 ? -5.678 -2.625 13.738 1.00 96.81 98 LEU A O 1
ATOM 832 N N . ASP A 1 99 ? -7.676 -2.414 12.720 1.00 97.06 99 ASP A N 1
ATOM 833 C CA . ASP A 1 99 ? -7.883 -3.845 12.482 1.00 97.06 99 ASP A CA 1
ATOM 834 C C . ASP A 1 99 ? -7.132 -4.316 11.229 1.00 97.06 99 ASP A C 1
ATOM 836 O O . ASP A 1 99 ? -6.617 -5.435 11.173 1.00 97.06 99 ASP A O 1
ATOM 840 N N . GLY A 1 100 ? -7.013 -3.442 10.223 1.00 97.06 100 GLY A N 1
ATOM 841 C CA . GLY A 1 100 ? -6.293 -3.727 8.985 1.00 97.06 100 GLY A CA 1
ATOM 842 C C . GLY A 1 100 ? -5.600 -2.505 8.390 1.00 97.06 100 GLY A C 1
ATOM 843 O O . GLY A 1 100 ? -6.059 -1.376 8.554 1.00 97.06 100 GLY A O 1
ATOM 844 N N . LEU A 1 101 ? -4.499 -2.737 7.674 1.00 97.94 101 LEU A N 1
ATOM 845 C CA . LEU A 1 101 ? -3.760 -1.715 6.931 1.00 97.94 101 LEU A CA 1
ATOM 846 C C . LEU A 1 101 ? -3.541 -2.172 5.486 1.00 97.94 101 LEU A C 1
ATOM 848 O O . LEU A 1 101 ? -2.982 -3.247 5.246 1.00 97.94 101 LEU A O 1
ATOM 852 N N . TYR A 1 102 ? -3.972 -1.353 4.526 1.00 97.81 102 TYR A N 1
ATOM 853 C CA . TYR A 1 102 ? -4.001 -1.713 3.108 1.00 97.81 102 TYR A CA 1
ATOM 854 C C . TYR A 1 102 ? -3.794 -0.511 2.168 1.00 97.81 102 TYR A C 1
ATOM 856 O O . TYR A 1 102 ? -4.302 0.561 2.441 1.00 97.81 102 TYR A O 1
ATOM 864 N N . PRO A 1 103 ? -3.148 -0.640 1.002 1.00 97.06 103 PRO A N 1
ATOM 865 C CA . PRO A 1 103 ? -2.160 -1.645 0.674 1.00 97.06 103 PRO A CA 1
ATOM 866 C C . PRO A 1 103 ? -0.804 -1.265 1.277 1.00 97.06 103 PRO A C 1
ATOM 868 O O . PRO A 1 103 ? -0.260 -0.193 1.018 1.00 97.06 103 PRO A O 1
ATOM 871 N N . VAL A 1 104 ? -0.198 -2.172 2.035 1.00 95.50 104 VAL A N 1
ATOM 872 C CA . VAL A 1 104 ? 1.192 -2.001 2.463 1.00 95.50 104 VAL A CA 1
ATOM 873 C C . VAL A 1 104 ? 2.115 -2.391 1.305 1.00 95.50 104 VAL A C 1
ATOM 875 O O . VAL A 1 104 ? 2.033 -3.495 0.764 1.00 95.50 104 VAL A O 1
ATOM 878 N N . HIS A 1 105 ? 2.994 -1.475 0.893 1.00 91.12 105 HIS A N 1
ATOM 879 C CA . HIS A 1 105 ? 3.834 -1.651 -0.299 1.00 91.12 105 HIS A CA 1
ATOM 880 C C . HIS A 1 105 ? 5.214 -2.259 -0.033 1.00 91.12 105 HIS A C 1
ATOM 882 O O . HIS A 1 105 ? 5.825 -2.805 -0.955 1.00 91.12 105 HIS A O 1
ATOM 888 N N . ASP A 1 106 ? 5.722 -2.152 1.194 1.00 93.31 106 ASP A N 1
ATOM 889 C CA . ASP A 1 106 ? 7.099 -2.498 1.529 1.00 93.31 106 ASP A CA 1
ATOM 890 C C . ASP A 1 106 ? 7.168 -3.282 2.846 1.00 93.31 106 ASP A C 1
ATOM 892 O O . ASP A 1 106 ? 6.657 -2.849 3.877 1.00 93.31 106 ASP A O 1
ATOM 896 N N . PHE A 1 107 ? 7.824 -4.447 2.794 1.00 93.25 107 PHE A N 1
ATOM 897 C CA . PHE A 1 107 ? 8.024 -5.352 3.933 1.00 93.25 107 PHE A CA 1
ATOM 898 C C . PHE A 1 107 ? 9.501 -5.739 4.091 1.00 93.25 107 PHE A C 1
ATOM 900 O O . PHE A 1 107 ? 9.850 -6.915 3.964 1.00 93.25 107 PHE A O 1
ATOM 907 N N . PRO A 1 108 ? 10.406 -4.779 4.350 1.00 93.25 108 PRO A N 1
ATOM 908 C CA . PRO A 1 108 ? 11.833 -5.066 4.538 1.00 93.25 108 PRO A CA 1
ATOM 909 C C . PRO A 1 108 ? 12.096 -6.117 5.628 1.00 93.25 108 PRO A C 1
ATOM 911 O O . PRO A 1 108 ? 13.037 -6.905 5.512 1.00 93.25 108 PRO A O 1
ATOM 914 N N . VAL A 1 109 ? 11.242 -6.149 6.653 1.00 93.88 109 VAL A N 1
ATOM 915 C CA . VAL A 1 109 ? 11.225 -7.124 7.747 1.00 93.88 109 VAL A CA 1
ATOM 916 C C . VAL A 1 109 ? 9.791 -7.588 8.004 1.00 93.88 109 VAL A C 1
ATOM 918 O O . VAL A 1 109 ? 8.835 -6.928 7.592 1.00 93.88 109 VAL A O 1
ATOM 921 N N . ARG A 1 110 ? 9.637 -8.727 8.686 1.00 92.94 110 ARG A N 1
ATOM 922 C CA . ARG A 1 110 ? 8.328 -9.197 9.147 1.00 92.94 110 ARG A CA 1
ATOM 923 C C . ARG A 1 110 ? 7.890 -8.387 10.362 1.00 92.94 110 ARG A C 1
ATOM 925 O O . ARG A 1 110 ? 8.630 -8.302 11.338 1.00 92.94 110 ARG A O 1
ATOM 932 N N . THR A 1 111 ? 6.671 -7.871 10.319 1.00 91.44 111 THR A N 1
ATOM 933 C CA . THR A 1 111 ? 6.059 -7.143 11.432 1.00 91.44 111 THR A CA 1
ATOM 934 C C . THR A 1 111 ? 5.023 -8.032 12.092 1.00 91.44 111 THR A C 1
ATOM 936 O O . THR A 1 111 ? 4.144 -8.553 11.417 1.00 91.44 111 THR A O 1
ATOM 939 N N . LYS A 1 112 ? 5.132 -8.225 13.407 1.00 88.50 112 LYS A N 1
ATOM 940 C CA . LYS A 1 112 ? 4.074 -8.850 14.205 1.00 88.50 112 LYS A CA 1
ATOM 941 C C . LYS A 1 112 ? 3.231 -7.731 14.806 1.00 88.50 112 LYS A C 1
ATOM 943 O O . LYS A 1 112 ? 3.768 -6.912 15.544 1.00 88.50 112 LYS A O 1
ATOM 948 N N . SER A 1 113 ? 1.950 -7.693 14.467 1.00 90.44 113 SER A N 1
ATOM 949 C CA . SER A 1 113 ? 0.985 -6.721 14.977 1.00 90.44 113 SER A CA 1
ATOM 950 C C . SER A 1 113 ? -0.377 -7.390 15.138 1.00 90.44 113 SER A C 1
ATOM 952 O O . SER A 1 113 ? -0.629 -8.425 14.523 1.00 90.44 113 SER A O 1
ATOM 954 N N . HIS A 1 114 ? -1.247 -6.796 15.951 1.00 92.00 114 HIS A N 1
ATOM 955 C CA . HIS A 1 114 ? -2.669 -7.140 15.961 1.00 92.00 114 HIS A CA 1
ATOM 956 C C . HIS A 1 114 ? -3.385 -6.622 14.703 1.00 92.00 114 HIS A C 1
ATOM 958 O O . HIS A 1 114 ? -4.357 -7.226 14.263 1.00 92.00 114 HIS A O 1
ATOM 964 N N . THR A 1 115 ? -2.869 -5.551 14.092 1.00 95.88 115 THR A N 1
ATOM 965 C CA . THR A 1 115 ? -3.338 -5.036 12.801 1.00 95.88 115 THR A CA 1
ATOM 966 C C . THR A 1 115 ? -2.932 -5.979 11.676 1.00 95.88 115 THR A C 1
ATOM 968 O O . THR A 1 115 ? -1.741 -6.244 11.496 1.00 95.88 115 THR A O 1
ATOM 971 N N . LYS A 1 116 ? -3.898 -6.425 10.870 1.00 95.62 116 LYS A N 1
ATOM 972 C CA . LYS A 1 116 ? -3.640 -7.255 9.689 1.00 95.62 116 LYS A CA 1
ATOM 973 C C . LYS A 1 116 ? -2.997 -6.430 8.573 1.00 95.62 116 LYS A C 1
ATOM 975 O O . LYS A 1 116 ? -3.563 -5.431 8.126 1.00 95.62 116 LYS A O 1
ATOM 980 N N . LEU A 1 117 ? -1.829 -6.847 8.092 1.00 95.81 117 LEU A N 1
ATOM 981 C CA . LEU A 1 117 ? -1.047 -6.103 7.105 1.00 95.81 117 LEU A CA 1
ATOM 982 C C . LEU A 1 117 ? -1.206 -6.720 5.716 1.00 95.81 117 LEU A C 1
ATOM 984 O O . LEU A 1 117 ? -0.666 -7.791 5.424 1.00 95.81 117 LEU A O 1
ATOM 988 N N . VAL A 1 118 ? -1.936 -6.030 4.841 1.00 95.50 118 VAL A N 1
ATOM 989 C CA . VAL A 1 118 ? -2.337 -6.577 3.541 1.00 95.50 118 VAL A CA 1
ATOM 990 C C . VAL A 1 118 ? -1.661 -5.818 2.402 1.00 95.50 118 VAL A C 1
ATOM 992 O O . VAL A 1 118 ? -1.694 -4.589 2.330 1.00 95.50 118 VAL A O 1
ATOM 995 N N . CYS A 1 119 ? -1.048 -6.560 1.485 1.00 95.12 119 CYS A N 1
ATOM 996 C CA . CYS A 1 119 ? -0.440 -6.040 0.267 1.00 95.12 119 CYS A CA 1
ATOM 997 C C . CYS A 1 119 ? -1.412 -6.014 -0.906 1.00 95.12 119 CYS A C 1
ATOM 999 O O . CYS A 1 119 ? -2.366 -6.785 -0.962 1.00 95.12 119 CYS A O 1
ATOM 1001 N N . TRP A 1 120 ? -1.062 -5.220 -1.915 1.00 95.50 120 TRP A N 1
ATOM 1002 C CA . TRP A 1 120 ? -1.694 -5.253 -3.227 1.00 95.50 120 TRP A CA 1
ATOM 1003 C C . TRP A 1 120 ? -0.654 -5.259 -4.345 1.00 95.50 120 TRP A C 1
ATOM 1005 O O . TRP A 1 120 ? 0.340 -4.526 -4.275 1.00 95.50 120 TRP A O 1
ATOM 1015 N N . TYR A 1 121 ? -0.897 -6.054 -5.388 1.00 94.00 121 TYR A N 1
ATOM 1016 C CA . TYR A 1 121 ? -0.113 -6.033 -6.621 1.00 94.00 121 TYR A CA 1
ATOM 1017 C C . TYR A 1 121 ? -1.007 -5.989 -7.865 1.00 94.00 121 TYR A C 1
ATOM 1019 O O . TYR A 1 121 ? -1.867 -6.848 -8.062 1.00 94.00 121 TYR A O 1
ATOM 1027 N N . ALA A 1 122 ? -0.759 -4.990 -8.718 1.00 92.88 122 ALA A N 1
ATOM 1028 C CA . ALA A 1 122 ? -1.561 -4.732 -9.912 1.00 92.88 122 ALA A CA 1
ATOM 1029 C C . ALA A 1 122 ? -1.178 -5.611 -11.110 1.00 92.88 122 ALA A C 1
ATOM 1031 O O . ALA A 1 122 ? -2.054 -6.156 -11.768 1.00 92.88 122 ALA A O 1
ATOM 1032 N N . ASP A 1 123 ? 0.120 -5.734 -11.396 1.00 92.50 123 ASP A N 1
ATOM 1033 C CA . ASP A 1 123 ? 0.648 -6.467 -12.547 1.00 92.50 123 ASP A CA 1
ATOM 1034 C C . ASP A 1 123 ? 2.124 -6.838 -12.349 1.00 92.50 123 ASP A C 1
ATOM 1036 O O . ASP A 1 123 ? 2.828 -6.253 -11.524 1.00 92.50 123 ASP A O 1
ATOM 1040 N N . LEU A 1 124 ? 2.621 -7.780 -13.154 1.00 92.69 124 LEU A N 1
ATOM 1041 C CA . LEU A 1 124 ? 4.036 -8.146 -13.234 1.00 92.69 124 LEU A CA 1
ATOM 1042 C C . LEU A 1 124 ? 4.667 -7.694 -14.564 1.00 92.69 124 LEU A C 1
ATOM 1044 O O . LEU A 1 124 ? 5.494 -8.403 -15.132 1.00 92.69 124 LEU A O 1
ATOM 1048 N N . GLN A 1 125 ? 4.350 -6.485 -15.052 1.00 91.25 125 GLN A N 1
ATOM 1049 C CA . GLN A 1 125 ? 4.800 -5.994 -16.369 1.00 91.25 125 GLN A CA 1
ATOM 1050 C C . GLN A 1 125 ? 6.323 -6.089 -16.567 1.00 91.25 125 GLN A C 1
ATOM 1052 O O . GLN A 1 125 ? 6.806 -6.398 -17.651 1.00 91.25 125 GLN A O 1
ATOM 1057 N N . HIS A 1 126 ? 7.094 -5.881 -15.500 1.00 92.31 126 HIS A N 1
ATOM 1058 C CA . HIS A 1 126 ? 8.555 -5.971 -15.515 1.00 92.31 126 HIS A CA 1
ATOM 1059 C C . HIS A 1 126 ? 9.112 -7.386 -15.769 1.00 92.31 126 HIS A C 1
ATOM 1061 O O . HIS A 1 126 ? 10.296 -7.515 -16.074 1.00 92.31 126 HIS A O 1
ATOM 1067 N N . LYS A 1 127 ? 8.291 -8.438 -15.636 1.00 93.12 127 LYS A N 1
ATOM 1068 C CA . LYS A 1 127 ? 8.640 -9.820 -16.001 1.00 93.12 127 LYS A CA 1
ATOM 1069 C C . LYS A 1 127 ? 8.383 -10.105 -17.477 1.00 93.12 127 LYS A C 1
ATOM 1071 O O . LYS A 1 127 ? 9.211 -10.756 -18.103 1.00 93.12 127 LYS A O 1
ATOM 1076 N N . HIS A 1 128 ? 7.286 -9.584 -18.024 1.00 93.06 128 HIS A N 1
ATOM 1077 C CA . HIS A 1 128 ? 6.913 -9.779 -19.431 1.00 93.06 128 HIS A CA 1
ATOM 1078 C C . HIS A 1 128 ? 7.672 -8.854 -20.381 1.00 93.06 128 HIS A C 1
ATOM 1080 O O . HIS A 1 128 ? 8.052 -9.266 -21.471 1.00 93.06 128 HIS A O 1
ATOM 1086 N N . TYR A 1 129 ? 7.953 -7.623 -19.951 1.00 93.88 129 TYR A N 1
ATOM 1087 C CA . TYR A 1 129 ? 8.609 -6.615 -20.780 1.00 93.88 129 TYR A CA 1
ATOM 1088 C C . TYR A 1 129 ? 9.832 -6.000 -20.093 1.00 93.88 129 TYR A C 1
ATOM 1090 O O . TYR A 1 129 ? 9.874 -4.790 -19.848 1.00 93.88 129 TYR A O 1
ATOM 1098 N N . PRO A 1 130 ? 10.866 -6.800 -19.776 1.00 93.12 130 PRO A N 1
ATOM 1099 C CA . PRO A 1 130 ? 12.037 -6.310 -19.054 1.00 93.12 130 PRO A CA 1
ATOM 1100 C C . PRO A 1 130 ? 12.786 -5.198 -19.805 1.00 93.12 130 PRO A C 1
ATOM 1102 O O . PRO A 1 130 ? 13.420 -4.366 -19.163 1.00 93.12 130 PRO A O 1
ATOM 1105 N N . GLY A 1 131 ? 12.669 -5.135 -21.138 1.00 94.81 131 GLY A N 1
ATOM 1106 C CA . GLY A 1 131 ? 13.287 -4.102 -21.978 1.00 94.81 131 GLY A CA 1
ATOM 1107 C C . GLY A 1 131 ? 12.806 -2.672 -21.699 1.00 94.81 131 GLY A C 1
ATOM 1108 O O . GLY A 1 131 ? 13.558 -1.731 -21.938 1.00 94.81 131 GLY A O 1
ATOM 1109 N N . PHE A 1 132 ? 11.610 -2.488 -21.122 1.00 93.31 132 PHE A N 1
ATOM 1110 C CA . PHE A 1 132 ? 11.113 -1.163 -20.719 1.00 93.31 132 PHE A CA 1
ATOM 1111 C C . PHE A 1 132 ? 11.628 -0.709 -19.347 1.00 93.31 132 PHE A C 1
ATOM 1113 O O . PHE A 1 132 ? 11.330 0.400 -18.902 1.00 93.31 132 PHE A O 1
ATOM 1120 N N . PHE A 1 133 ? 12.410 -1.542 -18.653 1.00 93.62 133 PHE A N 1
ATOM 1121 C CA . PHE A 1 133 ? 12.893 -1.255 -17.308 1.00 93.62 133 PHE A CA 1
ATOM 1122 C C . PHE A 1 133 ? 14.417 -1.268 -17.248 1.00 93.62 133 PHE A C 1
ATOM 1124 O O . PHE A 1 133 ? 15.100 -2.150 -17.763 1.00 93.62 133 PHE A O 1
ATOM 1131 N N . ARG A 1 134 ? 14.983 -0.313 -16.505 1.00 94.12 134 ARG A N 1
ATOM 1132 C CA . ARG A 1 134 ? 16.408 -0.355 -16.156 1.00 94.12 134 ARG A CA 1
ATOM 1133 C C . ARG A 1 134 ? 16.696 -1.600 -15.310 1.00 94.12 134 ARG A C 1
ATOM 1135 O O . ARG A 1 134 ? 15.923 -1.914 -14.405 1.00 94.12 134 ARG A O 1
ATOM 1142 N N . LYS A 1 135 ? 17.860 -2.233 -15.502 1.00 93.56 135 LYS A N 1
ATOM 1143 C CA . LYS A 1 135 ? 18.292 -3.421 -14.730 1.00 93.56 135 LYS A CA 1
ATOM 1144 C C . LYS A 1 135 ? 18.155 -3.236 -13.212 1.00 93.56 135 LYS A C 1
ATOM 1146 O O . LYS A 1 135 ? 17.648 -4.117 -12.526 1.00 93.56 135 LYS A O 1
ATOM 1151 N N . ARG A 1 136 ? 18.517 -2.054 -12.696 1.00 92.69 136 ARG A N 1
ATOM 1152 C CA . ARG A 1 136 ? 18.345 -1.705 -11.275 1.00 92.69 136 ARG A CA 1
ATOM 1153 C C . ARG A 1 136 ? 16.881 -1.789 -10.826 1.00 92.69 136 ARG A C 1
ATOM 1155 O O . ARG A 1 136 ? 16.594 -2.371 -9.789 1.00 92.69 136 ARG A O 1
ATOM 1162 N N . LYS A 1 137 ? 15.948 -1.262 -11.626 1.00 91.62 137 LYS A N 1
ATOM 1163 C CA . LYS A 1 137 ? 14.507 -1.295 -11.329 1.00 91.62 137 LYS A CA 1
ATOM 1164 C C . LYS A 1 137 ? 13.940 -2.714 -11.371 1.00 91.62 137 LYS A C 1
ATOM 1166 O O . LYS A 1 137 ? 13.103 -3.043 -10.537 1.00 91.62 137 LYS A O 1
ATOM 1171 N N . LEU A 1 138 ? 14.415 -3.561 -12.287 1.00 92.69 138 LEU A N 1
ATOM 1172 C CA . LEU A 1 138 ? 14.050 -4.983 -12.318 1.00 92.69 138 LEU A CA 1
ATOM 1173 C C . LEU A 1 138 ? 14.444 -5.696 -11.021 1.00 92.69 138 LEU A C 1
ATOM 1175 O O . LEU A 1 138 ? 13.641 -6.445 -10.457 1.00 92.69 138 LEU A O 1
ATOM 1179 N N . LEU A 1 139 ? 15.661 -5.432 -10.538 1.00 91.62 139 LEU A N 1
ATOM 1180 C CA . LEU A 1 139 ? 16.167 -5.996 -9.291 1.00 91.62 139 LEU A CA 1
ATOM 1181 C C . LEU A 1 139 ? 15.380 -5.475 -8.082 1.00 91.62 139 LEU A C 1
ATOM 1183 O O . LEU A 1 139 ? 14.893 -6.281 -7.296 1.00 91.62 139 LEU A O 1
ATOM 1187 N N . GLU A 1 140 ? 15.183 -4.158 -7.972 1.00 91.31 140 GLU A N 1
ATOM 1188 C CA . GLU A 1 140 ? 14.386 -3.527 -6.907 1.00 91.31 140 GLU A CA 1
ATOM 1189 C C . GLU A 1 140 ? 12.975 -4.127 -6.814 1.00 91.31 140 GLU A C 1
ATOM 1191 O O . GLU A 1 140 ? 12.564 -4.566 -5.740 1.00 91.31 140 GLU A O 1
ATOM 1196 N N . ARG A 1 141 ? 12.247 -4.216 -7.938 1.00 92.19 141 ARG A N 1
ATOM 1197 C CA . ARG A 1 141 ? 10.889 -4.791 -7.963 1.00 92.19 141 ARG A CA 1
ATOM 1198 C C . ARG A 1 141 ? 10.896 -6.273 -7.592 1.00 92.19 141 ARG A C 1
ATOM 1200 O O . ARG A 1 141 ? 10.062 -6.700 -6.798 1.00 92.19 141 ARG A O 1
ATOM 1207 N N . SER A 1 142 ? 11.859 -7.040 -8.108 1.00 91.94 142 SER A N 1
ATOM 1208 C CA . SER A 1 142 ? 11.983 -8.468 -7.793 1.00 91.94 142 SER A CA 1
ATOM 1209 C C . SER A 1 142 ? 12.281 -8.707 -6.310 1.00 91.94 142 SER A C 1
ATOM 1211 O O . SER A 1 142 ? 11.707 -9.615 -5.714 1.00 91.94 142 SER A O 1
ATOM 1213 N N . MET A 1 143 ? 13.150 -7.895 -5.700 1.00 91.56 143 MET A N 1
ATOM 1214 C CA . MET A 1 143 ? 13.443 -7.972 -4.266 1.00 91.56 143 MET A CA 1
ATOM 1215 C C . MET A 1 143 ? 12.225 -7.582 -3.429 1.00 91.56 143 MET A C 1
ATOM 1217 O O . MET A 1 143 ? 11.865 -8.326 -2.522 1.00 91.56 143 MET A O 1
ATOM 1221 N N . ARG A 1 144 ? 11.543 -6.480 -3.772 1.00 92.44 144 ARG A N 1
ATOM 1222 C CA . ARG A 1 144 ? 10.316 -6.049 -3.085 1.00 92.44 144 ARG A CA 1
ATOM 1223 C C . ARG A 1 144 ? 9.255 -7.151 -3.073 1.00 92.44 144 ARG A C 1
ATOM 1225 O O . ARG A 1 144 ? 8.703 -7.438 -2.019 1.00 92.44 144 ARG A O 1
ATOM 1232 N N . ILE A 1 145 ? 9.007 -7.806 -4.210 1.00 93.69 145 ILE A N 1
ATOM 1233 C CA . ILE A 1 145 ? 8.034 -8.909 -4.284 1.00 93.69 145 ILE A CA 1
ATOM 1234 C C . ILE A 1 145 ? 8.443 -10.072 -3.377 1.00 93.69 145 ILE A C 1
ATOM 1236 O O . ILE A 1 145 ? 7.613 -10.588 -2.637 1.00 93.69 145 ILE A O 1
ATOM 1240 N N . ARG A 1 146 ? 9.723 -10.467 -3.383 1.00 92.50 146 ARG A N 1
ATOM 1241 C CA . ARG A 1 146 ? 10.218 -11.535 -2.497 1.00 92.50 146 ARG A CA 1
ATOM 1242 C C . ARG A 1 146 ? 10.020 -11.194 -1.023 1.00 92.50 146 ARG A C 1
ATOM 1244 O O . ARG A 1 146 ? 9.659 -12.068 -0.243 1.00 92.50 146 ARG A O 1
ATOM 1251 N N . PHE A 1 147 ? 10.245 -9.938 -0.648 1.00 93.81 147 PHE A N 1
ATOM 1252 C CA . PHE A 1 147 ? 9.998 -9.468 0.708 1.00 93.81 147 PHE A CA 1
ATOM 1253 C C . PHE A 1 147 ? 8.515 -9.506 1.068 1.00 93.81 147 PHE A C 1
ATOM 1255 O O . PHE A 1 147 ? 8.181 -10.034 2.121 1.00 93.81 147 PHE A O 1
ATOM 1262 N N . ILE A 1 148 ? 7.632 -9.045 0.180 1.00 93.12 148 ILE A N 1
ATOM 1263 C CA . ILE A 1 148 ? 6.176 -9.137 0.361 1.00 93.12 148 ILE A CA 1
ATOM 1264 C C . ILE A 1 148 ? 5.748 -10.591 0.596 1.00 93.12 148 ILE A C 1
ATOM 1266 O O . ILE A 1 148 ? 5.136 -10.880 1.619 1.00 93.12 148 ILE A O 1
ATOM 1270 N N . ILE A 1 149 ? 6.140 -11.510 -0.292 1.00 91.81 149 ILE A N 1
ATOM 1271 C CA . ILE A 1 149 ? 5.805 -12.941 -0.189 1.00 91.81 149 ILE A CA 1
ATOM 1272 C C . ILE A 1 149 ? 6.285 -13.526 1.148 1.00 91.81 149 ILE A C 1
ATOM 1274 O O . ILE A 1 149 ? 5.588 -14.308 1.782 1.00 91.81 149 ILE A O 1
ATOM 1278 N N . LYS A 1 150 ? 7.480 -13.138 1.606 1.00 91.19 150 LYS A N 1
ATOM 1279 C CA . LYS A 1 150 ? 8.070 -13.688 2.832 1.00 91.19 150 LYS A CA 1
ATOM 1280 C C . LYS A 1 150 ? 7.461 -13.115 4.119 1.00 91.19 150 LYS A C 1
ATOM 1282 O O . LYS A 1 150 ? 7.383 -13.829 5.120 1.00 91.19 150 LYS A O 1
ATOM 1287 N N . ASN A 1 151 ? 7.126 -11.825 4.118 1.00 92.75 151 ASN A N 1
ATOM 1288 C CA . ASN A 1 151 ? 6.956 -11.040 5.343 1.00 92.75 151 ASN A CA 1
ATOM 1289 C C . ASN A 1 151 ? 5.54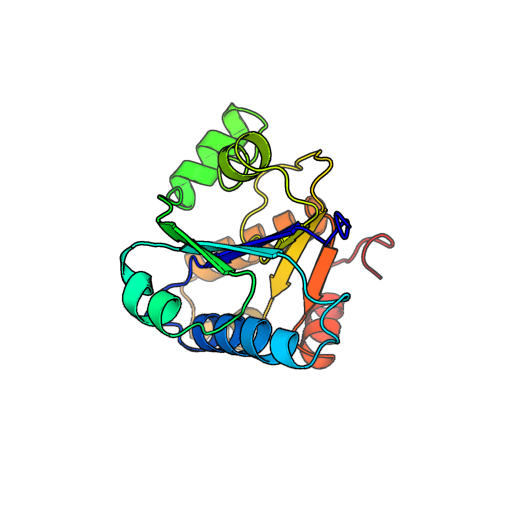9 -10.448 5.542 1.00 92.75 151 ASN A C 1
ATOM 1291 O O . ASN A 1 151 ? 5.288 -9.983 6.651 1.00 92.75 151 ASN A O 1
ATOM 1295 N N . SER A 1 152 ? 4.684 -10.422 4.520 1.00 90.81 152 SER A N 1
ATOM 1296 C CA . SER A 1 152 ? 3.307 -9.904 4.637 1.00 90.81 152 SER A CA 1
ATOM 1297 C C . SER A 1 152 ? 2.329 -10.955 5.169 1.00 90.81 152 SER A C 1
ATOM 1299 O O . SER A 1 152 ? 2.606 -12.153 5.085 1.00 90.81 152 SER A O 1
ATOM 1301 N N . ASP A 1 153 ? 1.189 -10.514 5.714 1.00 91.06 153 ASP A N 1
ATOM 1302 C CA . ASP A 1 153 ? 0.144 -11.431 6.190 1.00 91.06 153 ASP A CA 1
ATOM 1303 C C . ASP A 1 153 ? -0.736 -11.930 5.042 1.00 91.06 153 ASP A C 1
ATOM 1305 O O . ASP A 1 153 ? -1.246 -13.048 5.071 1.00 91.06 153 ASP A O 1
ATOM 1309 N N . SER A 1 154 ? -0.978 -11.086 4.038 1.00 92.00 154 SER A N 1
ATOM 1310 C CA . SER A 1 154 ? -1.813 -11.419 2.883 1.00 92.00 154 SER A CA 1
ATOM 1311 C C . SER A 1 154 ? -1.444 -10.558 1.677 1.00 92.00 154 SER A C 1
ATOM 1313 O O . SER A 1 154 ? -1.062 -9.396 1.822 1.00 92.00 154 SER A O 1
ATOM 1315 N N . LEU A 1 155 ? -1.614 -11.111 0.476 1.00 94.06 155 LEU A N 1
ATOM 1316 C CA . LEU A 1 155 ? -1.355 -10.431 -0.789 1.00 94.06 155 LEU A CA 1
ATOM 1317 C C . LEU A 1 155 ? -2.593 -10.479 -1.686 1.00 94.06 155 LEU A C 1
ATOM 1319 O O . LEU A 1 155 ? -2.980 -11.540 -2.164 1.00 94.06 155 LEU A O 1
ATOM 1323 N N . VAL A 1 156 ? -3.179 -9.314 -1.953 1.00 95.44 156 VAL A N 1
ATOM 1324 C CA . VAL A 1 156 ? -4.273 -9.150 -2.913 1.00 95.44 156 VAL A CA 1
ATOM 1325 C C . VAL A 1 156 ? -3.693 -8.956 -4.311 1.00 95.44 156 VAL A C 1
ATOM 1327 O O . VAL A 1 156 ? -2.839 -8.093 -4.534 1.00 95.44 156 VAL A O 1
ATOM 1330 N N . LEU A 1 157 ? -4.180 -9.739 -5.270 1.00 95.31 157 LEU A N 1
ATOM 1331 C CA . LEU A 1 157 ? -3.805 -9.647 -6.679 1.00 95.31 157 LEU A CA 1
ATOM 1332 C C . LEU A 1 157 ? -4.999 -9.153 -7.492 1.00 95.31 157 LEU A C 1
ATOM 1334 O O . LEU A 1 157 ? -6.121 -9.601 -7.274 1.00 95.31 157 LEU A O 1
ATOM 1338 N N . SER A 1 158 ? -4.764 -8.244 -8.440 1.00 93.19 158 SER A N 1
ATOM 1339 C CA . SER A 1 158 ? -5.855 -7.607 -9.195 1.00 93.19 158 SER A CA 1
ATOM 1340 C C . SER A 1 158 ? -6.638 -8.542 -10.123 1.00 93.19 158 SER A C 1
ATOM 1342 O O . SER A 1 158 ? -7.723 -8.169 -10.562 1.00 93.19 158 SER A O 1
ATOM 1344 N N . SER A 1 159 ? -6.103 -9.713 -10.487 1.00 94.50 159 SER A N 1
ATOM 1345 C CA . SER A 1 159 ? -6.788 -10.658 -11.377 1.00 94.50 159 SER A CA 1
ATOM 1346 C C . SER A 1 159 ? -6.206 -12.071 -11.306 1.00 94.50 159 SER A C 1
ATOM 1348 O O . SER A 1 159 ? -5.100 -12.283 -10.798 1.00 94.50 159 SER A O 1
ATOM 1350 N N . GLN A 1 160 ? -6.927 -13.033 -11.894 1.00 94.94 160 GLN A N 1
ATOM 1351 C CA . GLN A 1 160 ? -6.442 -14.404 -12.061 1.00 94.94 160 GLN A CA 1
ATOM 1352 C C . GLN A 1 160 ? -5.154 -14.458 -12.898 1.00 94.94 160 GLN A C 1
ATOM 1354 O O . GLN A 1 160 ? -4.231 -15.174 -12.534 1.00 94.94 160 GLN A O 1
ATOM 1359 N N . ALA A 1 161 ? -5.033 -13.631 -13.941 1.00 95.00 161 ALA A N 1
ATOM 1360 C CA . ALA A 1 161 ? -3.815 -13.567 -14.751 1.00 95.00 161 ALA A CA 1
ATOM 1361 C C . ALA A 1 161 ? -2.589 -13.148 -13.920 1.00 95.00 161 ALA A C 1
ATOM 1363 O O . ALA A 1 161 ? -1.512 -13.723 -14.057 1.00 95.00 161 ALA A O 1
ATOM 1364 N N . VAL A 1 162 ? -2.758 -12.191 -12.998 1.00 94.50 162 VAL A N 1
ATOM 1365 C CA . VAL A 1 162 ? -1.687 -11.799 -12.070 1.00 94.50 162 VAL A CA 1
ATOM 1366 C C . VAL A 1 162 ? -1.368 -12.949 -11.113 1.00 94.50 162 VAL A C 1
ATOM 1368 O O . VAL A 1 162 ? -0.197 -13.213 -10.859 1.00 94.50 162 VAL A O 1
ATOM 1371 N N . LYS A 1 163 ? -2.380 -13.670 -10.613 1.00 94.44 163 LYS A N 1
ATOM 1372 C CA . LYS A 1 163 ? -2.180 -14.868 -9.778 1.00 94.44 163 LYS A CA 1
ATOM 1373 C C . LYS A 1 163 ? -1.369 -15.945 -10.499 1.00 94.44 163 LYS A C 1
ATOM 1375 O O . LYS A 1 163 ? -0.417 -16.474 -9.924 1.00 94.44 163 LYS A O 1
ATOM 1380 N N . ASP A 1 164 ? -1.688 -16.216 -11.757 1.00 94.44 164 ASP A N 1
ATOM 1381 C CA . ASP A 1 164 ? -0.975 -17.195 -12.577 1.00 94.44 164 ASP A CA 1
ATOM 1382 C C . ASP A 1 164 ? 0.469 -16.753 -12.847 1.00 94.44 164 ASP A C 1
ATOM 1384 O O . ASP A 1 164 ? 1.398 -17.556 -12.733 1.00 94.44 164 ASP A O 1
ATOM 1388 N N . ASP A 1 165 ? 0.694 -15.460 -13.098 1.00 94.62 165 ASP A N 1
ATOM 1389 C CA . ASP A 1 165 ? 2.043 -14.904 -13.212 1.00 94.62 165 ASP A CA 1
ATOM 1390 C C . ASP A 1 165 ? 2.836 -15.051 -11.905 1.00 94.62 165 ASP A C 1
ATOM 1392 O O . ASP A 1 165 ? 4.020 -15.397 -11.932 1.00 94.62 165 ASP A O 1
ATOM 1396 N N . PHE A 1 166 ? 2.211 -14.826 -10.747 1.00 93.75 166 PHE A N 1
ATOM 1397 C CA . PHE A 1 166 ? 2.870 -15.026 -9.456 1.00 93.75 166 PHE A CA 1
ATOM 1398 C C . PHE A 1 166 ? 3.300 -16.484 -9.269 1.00 93.75 166 PHE A C 1
ATOM 1400 O O . PHE A 1 166 ? 4.457 -16.723 -8.925 1.00 93.75 166 PHE A O 1
ATOM 1407 N N . ARG A 1 167 ? 2.421 -17.445 -9.582 1.00 91.62 167 ARG A N 1
ATOM 1408 C CA . ARG A 1 167 ? 2.723 -18.888 -9.543 1.00 91.62 167 ARG A CA 1
ATOM 1409 C C . ARG A 1 167 ? 3.810 -19.297 -10.538 1.00 91.62 167 ARG A C 1
ATOM 1411 O O . ARG A 1 167 ? 4.616 -20.176 -10.251 1.00 91.62 167 ARG A O 1
ATOM 1418 N N . LYS A 1 168 ? 3.860 -18.645 -11.701 1.00 92.50 168 LYS A N 1
ATOM 1419 C CA . LYS A 1 168 ? 4.866 -18.897 -12.739 1.00 92.50 168 LYS A CA 1
ATOM 1420 C C . LYS A 1 168 ? 6.246 -18.356 -12.365 1.00 92.50 168 LYS A C 1
ATOM 1422 O O . LYS A 1 168 ? 7.256 -19.010 -12.616 1.00 92.50 168 LYS A O 1
ATOM 1427 N N . PHE A 1 169 ? 6.311 -17.137 -11.832 1.00 91.56 169 PHE A N 1
ATOM 1428 C CA . PHE A 1 169 ? 7.575 -16.414 -11.648 1.00 91.56 169 PHE A CA 1
ATOM 1429 C C . PHE A 1 169 ? 8.147 -16.490 -10.231 1.00 91.56 169 PHE A C 1
ATOM 1431 O O . PHE A 1 169 ? 9.320 -16.151 -10.036 1.00 91.56 169 PHE A O 1
ATOM 1438 N N . PHE A 1 170 ? 7.353 -16.907 -9.245 1.00 89.19 170 PHE A N 1
ATOM 1439 C CA . PHE A 1 170 ? 7.750 -16.964 -7.844 1.00 89.19 170 PHE A CA 1
ATOM 1440 C C . PHE A 1 170 ? 7.316 -18.290 -7.218 1.00 89.19 170 PHE A C 1
ATOM 1442 O O . PHE A 1 170 ? 6.283 -18.852 -7.559 1.00 89.19 170 PHE A O 1
ATOM 1449 N N . ARG A 1 171 ? 8.119 -18.790 -6.273 1.00 81.25 171 ARG A N 1
ATOM 1450 C CA . ARG A 1 171 ? 7.699 -19.893 -5.405 1.00 81.25 171 ARG A CA 1
ATOM 1451 C C . ARG A 1 171 ? 6.842 -19.301 -4.296 1.00 81.25 171 ARG A C 1
ATOM 1453 O O . ARG A 1 171 ? 7.358 -18.511 -3.503 1.00 81.25 171 ARG A O 1
ATOM 1460 N N . LEU A 1 172 ? 5.560 -19.636 -4.301 1.00 77.44 172 LEU A N 1
ATOM 1461 C CA . LEU A 1 172 ? 4.641 -19.302 -3.222 1.00 77.44 172 LEU A CA 1
ATOM 1462 C C . LEU A 1 172 ? 4.793 -20.360 -2.120 1.00 77.44 172 LEU A C 1
ATOM 1464 O O . LEU A 1 172 ? 5.101 -21.514 -2.405 1.00 77.44 172 LEU A O 1
ATOM 1468 N N . ASP A 1 173 ? 4.688 -19.926 -0.870 1.00 64.94 173 ASP A N 1
ATOM 1469 C CA . ASP A 1 173 ? 4.612 -20.809 0.299 1.00 64.94 173 ASP A CA 1
ATOM 1470 C C . ASP A 1 173 ? 3.147 -21.253 0.454 1.00 64.94 173 ASP A C 1
ATOM 1472 O O . ASP A 1 173 ? 2.261 -20.458 0.138 1.00 64.94 173 ASP A O 1
ATOM 1476 N N . ASP A 1 174 ? 2.884 -22.457 0.971 1.00 60.00 174 ASP A N 1
ATOM 1477 C CA . ASP A 1 174 ? 1.528 -23.007 1.174 1.00 60.00 174 ASP A CA 1
ATOM 1478 C C . ASP A 1 174 ? 0.636 -22.066 2.008 1.00 60.00 174 ASP A C 1
ATOM 1480 O O . ASP A 1 174 ? -0.587 -22.095 1.931 1.00 60.00 174 ASP A O 1
ATOM 1484 N N . ARG A 1 175 ? 1.253 -21.170 2.789 1.00 59.41 175 ARG A N 1
ATOM 1485 C CA . ARG A 1 175 ? 0.585 -20.108 3.561 1.00 59.41 175 ARG A CA 1
ATOM 1486 C C . ARG A 1 175 ? -0.075 -19.013 2.707 1.00 59.41 175 ARG A C 1
ATOM 1488 O O . ARG A 1 175 ? -0.763 -18.166 3.269 1.00 59.41 175 ARG A O 1
ATOM 1495 N N . MET A 1 176 ? 0.201 -18.964 1.403 1.00 58.44 176 MET A N 1
ATOM 1496 C CA . MET A 1 176 ? -0.290 -17.944 0.466 1.00 58.44 176 MET A CA 1
ATOM 1497 C C . MET A 1 176 ? -1.253 -18.484 -0.605 1.00 58.44 176 MET A C 1
ATOM 1499 O O . MET A 1 176 ? -1.673 -17.694 -1.457 1.00 58.44 176 MET A O 1
ATOM 1503 N N . ASP A 1 177 ? -1.568 -19.783 -0.601 1.00 45.16 177 ASP A N 1
ATOM 1504 C CA . ASP A 1 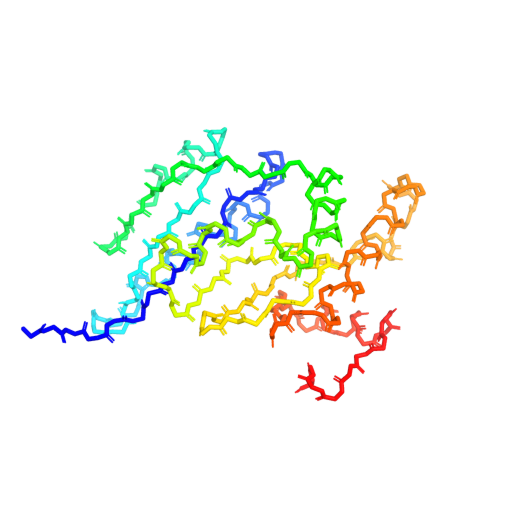177 ? -2.540 -20.389 -1.526 1.00 45.16 177 ASP A CA 1
ATOM 1505 C C . ASP A 1 177 ? -3.983 -20.367 -0.997 1.00 45.16 177 ASP A C 1
ATOM 1507 O O . ASP A 1 177 ? -4.185 -20.447 0.238 1.00 45.16 177 ASP A O 1
#

Sequence (177 aa):
MDTNRLKLGIIFNFNPSWMGGIIYILNLIRTLNFLDEDEKPEIVLFYRADLKKFADQINYPHFTAVEWDFPDVYRGYIKSWLSGKNEFIDKIITQYTLDGLYPVHDFPVRTKSHTKLVCWYADLQHKHYPGFFRKRKLLERSMRIRFIIKNSDSLVLSSQAVKDDFRKFFRLDDRMD

Radius of gyration: 16.67 Å; chains: 1; bounding box: 44×40×42 Å